Protein AF-A0A7W7KFU2-F1 (afdb_monomer)

Foldseek 3Di:
DAWFDPVLLVVLLVQLVVVVVVVVEAEDEDAADPPPPDCVVVVPPPDQWYKYWYQHQPPVPDPASKIWMDTGDDPVSSVVSSVVSVWDWDDPRDRPDIITTHTGTD

Mean predicted aligned error: 8.8 Å

Solvent-accessible surface area (backbone atoms only — not comparable to full-atom values): 6171 Å² total; per-residue (Å²): 140,87,46,68,34,58,68,61,40,50,54,25,49,52,52,19,39,55,56,42,40,75,75,62,31,49,63,48,78,38,85,44,62,72,78,70,101,54,73,64,81,59,65,78,66,85,55,74,28,34,37,39,38,36,51,48,40,69,43,92,87,47,100,65,54,50,32,48,31,53,71,46,65,63,64,66,60,51,52,49,39,30,50,75,38,67,44,49,66,48,69,91,85,51,94,86,63,58,41,39,36,50,58,41,69,106

Nearest PDB structures (foldseek):
  4uns-assembly2_B  TM=6.409E-01  e=8.704E+00  Mycobacterium tuberculosis
  1u80-assembly1_B  TM=3.310E-01  e=3.816E+00  Escherichia coli
  8ryd-assembly1_B  TM=2.970E-01  e=3.154E+00  Pseudomonas aeruginosa
  7fgq-assembly1_A-2  TM=5.093E-01  e=9.882E+00  Brugia malayi

Radius of gyration: 13.52 Å; Cα contacts (8 Å, |Δi|>4): 153; chains: 1; bounding box: 30×26×38 Å

Structure (mmCIF, N/CA/C/O backbone):
data_AF-A0A7W7KFU2-F1
#
_entry.id   AF-A0A7W7KFU2-F1
#
loop_
_atom_site.group_PDB
_atom_site.id
_atom_site.type_symbol
_atom_site.label_atom_id
_atom_site.label_alt_id
_atom_site.label_comp_id
_atom_site.label_asym_id
_atom_site.label_entity_id
_atom_site.label_seq_id
_atom_site.pdbx_PDB_ins_code
_atom_site.Cartn_x
_atom_site.Cartn_y
_atom_site.Cartn_z
_atom_site.occupancy
_atom_site.B_iso_or_equiv
_atom_site.auth_seq_id
_atom_site.auth_comp_id
_atom_site.auth_asym_id
_atom_site.auth_atom_id
_atom_site.pdbx_PDB_model_num
ATOM 1 N N . MET A 1 1 ? 17.618 -9.364 -15.192 1.00 46.28 1 MET A N 1
ATOM 2 C CA . MET A 1 1 ? 16.215 -9.011 -14.892 1.00 46.28 1 MET A CA 1
ATOM 3 C C . MET A 1 1 ? 15.880 -7.706 -15.603 1.00 46.28 1 MET A C 1
ATOM 5 O O . MET A 1 1 ? 16.131 -6.641 -15.059 1.00 46.28 1 MET A O 1
ATOM 9 N N . LYS A 1 2 ? 15.441 -7.780 -16.862 1.00 45.81 2 LYS A N 1
ATOM 10 C CA . LYS A 1 2 ? 14.896 -6.629 -17.595 1.00 45.81 2 LYS A CA 1
ATOM 11 C C . LYS A 1 2 ? 13.373 -6.735 -17.492 1.00 45.81 2 LYS A C 1
ATOM 13 O O . LYS A 1 2 ? 12.868 -7.838 -17.674 1.00 45.81 2 LYS A O 1
ATOM 18 N N . GLY A 1 3 ? 12.688 -5.643 -17.167 1.00 64.12 3 GLY A N 1
ATOM 19 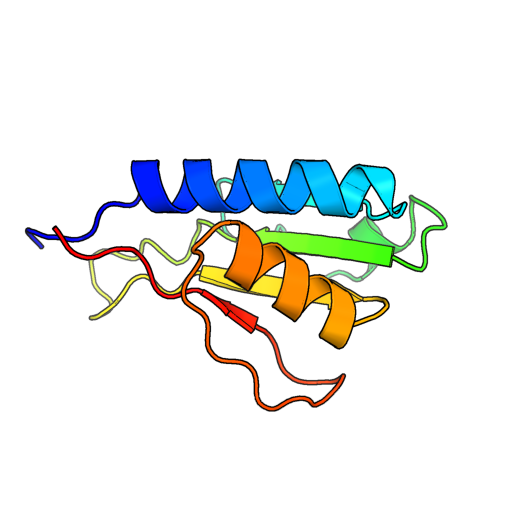C CA . GLY A 1 3 ? 11.230 -5.575 -17.265 1.00 64.12 3 GLY A CA 1
ATOM 20 C C . GLY A 1 3 ? 10.439 -5.562 -15.960 1.00 64.12 3 GLY A C 1
ATOM 21 O 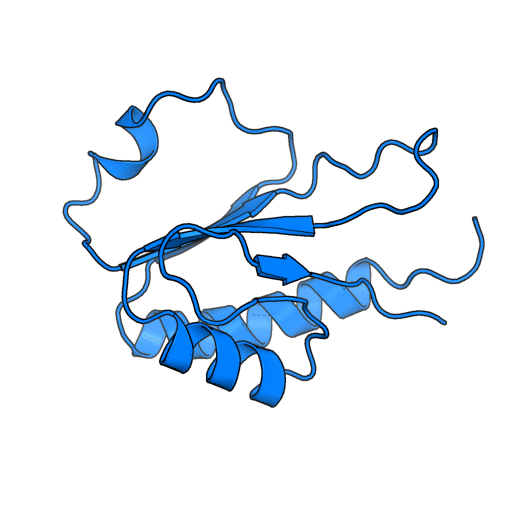O . GLY A 1 3 ? 9.292 -5.977 -15.992 1.00 64.12 3 GLY A O 1
ATOM 22 N N . LEU A 1 4 ? 11.002 -5.125 -14.825 1.00 69.19 4 LEU A N 1
ATOM 23 C CA . LEU A 1 4 ? 10.194 -4.746 -13.654 1.00 69.19 4 LEU A CA 1
ATOM 24 C C . LEU A 1 4 ? 10.397 -3.266 -13.341 1.00 69.19 4 LEU A C 1
ATOM 26 O O . LEU A 1 4 ? 11.504 -2.839 -13.003 1.00 69.19 4 LEU A O 1
ATOM 30 N N . ASN A 1 5 ? 9.310 -2.503 -13.376 1.00 79.56 5 ASN A N 1
ATOM 31 C CA . ASN A 1 5 ? 9.312 -1.070 -13.139 1.00 79.56 5 ASN A CA 1
ATOM 32 C C . ASN A 1 5 ? 9.040 -0.761 -11.662 1.00 79.56 5 ASN A C 1
ATOM 34 O O . ASN A 1 5 ? 7.944 -0.377 -11.237 1.00 79.56 5 ASN A O 1
ATOM 38 N N . ILE A 1 6 ? 10.075 -0.972 -10.850 1.00 78.19 6 ILE A N 1
ATOM 39 C CA . ILE A 1 6 ? 10.050 -0.688 -9.411 1.00 78.19 6 ILE A CA 1
ATOM 40 C C . ILE A 1 6 ? 9.744 0.794 -9.122 1.00 78.19 6 ILE A C 1
ATOM 42 O O . ILE A 1 6 ? 8.912 1.036 -8.246 1.00 78.19 6 ILE A O 1
ATOM 46 N N . PRO A 1 7 ? 10.333 1.785 -9.830 1.00 81.69 7 PRO A N 1
ATOM 47 C CA . PRO A 1 7 ? 9.994 3.194 -9.625 1.00 81.69 7 PRO A CA 1
ATOM 48 C C . PRO A 1 7 ? 8.504 3.482 -9.823 1.00 81.69 7 PRO A C 1
ATOM 50 O O . PRO A 1 7 ? 7.869 4.000 -8.907 1.00 81.69 7 PRO A O 1
ATOM 53 N N . ARG A 1 8 ? 7.916 3.030 -10.938 1.00 83.94 8 ARG A N 1
ATOM 54 C CA . ARG A 1 8 ? 6.481 3.194 -11.216 1.00 83.94 8 ARG A CA 1
ATOM 55 C C . ARG A 1 8 ? 5.602 2.516 -10.165 1.00 83.94 8 ARG A C 1
ATOM 57 O O . ARG A 1 8 ? 4.570 3.051 -9.775 1.00 83.94 8 ARG A O 1
ATOM 64 N N . THR A 1 9 ? 6.021 1.350 -9.667 1.00 83.06 9 THR A N 1
ATOM 65 C CA . THR A 1 9 ? 5.297 0.649 -8.591 1.00 83.06 9 THR A CA 1
ATOM 66 C C . THR A 1 9 ? 5.287 1.477 -7.304 1.00 83.06 9 THR A C 1
ATOM 68 O O . THR A 1 9 ? 4.263 1.582 -6.634 1.00 83.06 9 THR A O 1
ATOM 71 N N . ILE A 1 10 ? 6.418 2.101 -6.964 1.00 83.12 10 ILE A N 1
ATOM 72 C CA . ILE A 1 10 ? 6.529 2.975 -5.792 1.00 83.12 10 ILE A CA 1
ATOM 73 C C . ILE A 1 10 ? 5.677 4.235 -5.970 1.00 83.12 10 ILE A C 1
ATOM 75 O O . ILE A 1 10 ? 4.998 4.628 -5.024 1.00 83.12 10 ILE A O 1
ATOM 79 N N . GLU A 1 11 ? 5.682 4.844 -7.154 1.00 87.88 11 GLU A N 1
ATOM 80 C CA . GLU A 1 11 ? 4.844 6.009 -7.465 1.00 87.88 11 GLU A CA 1
ATOM 81 C C . GLU A 1 11 ? 3.354 5.684 -7.290 1.00 87.88 11 GLU A C 1
ATOM 83 O O . GLU A 1 11 ? 2.649 6.393 -6.571 1.00 87.88 11 GLU A O 1
ATOM 88 N N . ALA A 1 12 ? 2.885 4.560 -7.841 1.00 88.38 12 ALA A N 1
ATOM 89 C CA . ALA A 1 12 ? 1.502 4.111 -7.677 1.00 88.38 12 ALA A CA 1
ATOM 90 C C . ALA A 1 12 ? 1.144 3.845 -6.200 1.00 88.38 12 ALA A C 1
ATOM 92 O O . ALA A 1 12 ? 0.107 4.294 -5.707 1.00 88.38 12 ALA A O 1
ATOM 93 N N . LEU A 1 13 ? 2.039 3.204 -5.439 1.00 88.69 13 LEU A N 1
ATOM 94 C CA . LEU A 1 13 ? 1.855 3.015 -3.995 1.00 88.69 13 LEU A CA 1
ATOM 95 C C . LEU A 1 13 ? 1.775 4.349 -3.236 1.00 88.69 13 LEU A C 1
ATOM 97 O O . LEU A 1 13 ? 0.991 4.475 -2.298 1.00 88.69 13 LEU A O 1
ATOM 101 N N . GLN A 1 14 ? 2.557 5.358 -3.624 1.00 89.62 14 GLN A N 1
ATOM 102 C CA . GLN A 1 14 ? 2.504 6.687 -3.008 1.00 89.62 14 GLN A CA 1
ATOM 103 C C . GLN A 1 14 ? 1.177 7.406 -3.282 1.00 89.62 14 GLN A C 1
ATOM 105 O O . GLN A 1 14 ? 0.673 8.103 -2.391 1.00 89.62 14 GLN A O 1
ATOM 110 N N . VAL A 1 15 ? 0.586 7.208 -4.464 1.00 92.81 15 VAL A N 1
ATOM 111 C CA . VAL A 1 15 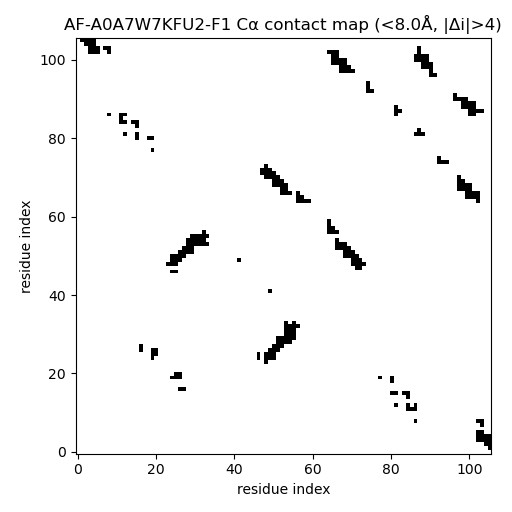? -0.762 7.700 -4.787 1.00 92.81 15 VAL A CA 1
ATOM 112 C C . VAL A 1 15 ? -1.797 7.051 -3.864 1.00 92.81 15 VAL A C 1
ATOM 114 O O . VAL A 1 15 ? -2.496 7.774 -3.150 1.00 92.81 15 VAL A O 1
ATOM 117 N N . ALA A 1 16 ? -1.818 5.717 -3.767 1.00 91.88 16 ALA A N 1
ATOM 118 C CA . ALA A 1 16 ? -2.727 4.997 -2.864 1.00 91.88 16 ALA A CA 1
ATOM 119 C C . ALA A 1 16 ? -2.545 5.427 -1.396 1.00 91.88 16 ALA A C 1
ATOM 121 O O . ALA A 1 16 ? -3.504 5.691 -0.673 1.00 91.88 16 ALA A O 1
ATOM 122 N N . PHE A 1 17 ? -1.297 5.577 -0.947 1.00 91.31 17 PHE A N 1
ATOM 123 C CA . PHE A 1 17 ? -0.985 6.001 0.420 1.00 91.31 17 PHE A CA 1
ATOM 124 C C . PHE A 1 17 ? -1.479 7.415 0.716 1.00 91.31 17 PHE A C 1
ATOM 126 O O . PHE A 1 17 ? -1.819 7.722 1.855 1.00 91.31 17 PHE A O 1
ATOM 133 N N . THR A 1 18 ? -1.517 8.291 -0.285 1.00 92.19 18 THR A N 1
ATOM 134 C CA . THR A 1 18 ? -2.048 9.645 -0.119 1.00 92.19 18 THR A CA 1
ATOM 135 C C . THR A 1 18 ? -3.550 9.615 0.150 1.00 92.19 18 THR A C 1
ATOM 137 O O . THR A 1 18 ? -4.012 10.333 1.037 1.00 92.19 18 THR A O 1
ATOM 140 N N . ALA A 1 19 ? -4.304 8.764 -0.546 1.00 92.50 19 ALA A N 1
ATOM 141 C CA . ALA A 1 19 ? -5.729 8.573 -0.288 1.00 92.50 19 ALA A CA 1
ATOM 142 C C . ALA A 1 19 ? -5.981 7.907 1.075 1.00 92.50 19 ALA A C 1
ATOM 144 O O . ALA A 1 19 ? -6.739 8.424 1.895 1.00 92.50 19 ALA A O 1
ATOM 145 N N . LEU A 1 20 ? -5.242 6.843 1.394 1.00 90.62 20 LEU A N 1
ATOM 146 C CA . LEU A 1 20 ? -5.379 6.130 2.666 1.00 90.62 20 LEU A CA 1
ATOM 147 C C . LEU A 1 20 ? -5.015 6.997 3.880 1.00 90.62 20 LEU A C 1
ATOM 149 O O . LEU A 1 20 ? -5.688 6.931 4.909 1.00 90.62 20 LEU A O 1
ATOM 153 N N . ARG A 1 21 ? -4.024 7.890 3.767 1.00 90.56 21 ARG A N 1
ATOM 154 C CA . ARG A 1 21 ? -3.735 8.878 4.822 1.00 90.56 21 ARG A CA 1
ATOM 155 C C . ARG A 1 21 ? -4.904 9.827 5.072 1.00 90.56 21 ARG A C 1
ATOM 157 O O . ARG A 1 21 ? -5.164 10.149 6.227 1.00 90.56 21 ARG A O 1
ATOM 164 N N . LYS A 1 22 ? -5.649 10.229 4.034 1.00 91.12 22 LYS A N 1
ATOM 165 C CA . LYS A 1 22 ? -6.881 11.026 4.204 1.00 91.12 22 LYS A CA 1
ATOM 166 C C . LYS A 1 22 ? -7.967 10.242 4.949 1.00 91.12 22 LYS A C 1
ATOM 168 O O . LYS A 1 22 ? -8.718 10.837 5.710 1.00 91.12 22 LYS A O 1
ATOM 173 N N . ALA A 1 23 ? -8.002 8.917 4.794 1.00 88.38 23 ALA A N 1
ATOM 174 C CA . ALA A 1 23 ? -8.880 8.013 5.544 1.00 88.38 23 ALA A CA 1
ATOM 175 C C . ALA A 1 23 ? -8.370 7.663 6.965 1.00 88.38 23 ALA A C 1
ATOM 177 O O . ALA A 1 23 ? -8.963 6.826 7.661 1.00 88.38 23 ALA A O 1
ATOM 178 N N . GLY A 1 24 ? -7.274 8.295 7.405 1.00 87.31 24 GLY A N 1
ATOM 179 C CA . GLY A 1 24 ? -6.697 8.145 8.740 1.00 87.31 24 GLY A CA 1
ATOM 180 C C . GLY A 1 24 ? -5.686 7.005 8.883 1.00 87.31 24 GLY A C 1
ATOM 181 O O . GLY A 1 24 ? -5.340 6.653 10.008 1.00 87.31 24 GLY A O 1
ATOM 182 N N . TYR A 1 25 ? -5.209 6.411 7.785 1.00 87.88 25 TYR A N 1
ATOM 183 C CA . TYR A 1 25 ? -4.150 5.404 7.856 1.00 87.88 25 TYR A CA 1
ATOM 184 C C . TYR A 1 25 ? -2.779 6.037 8.029 1.00 87.88 25 TYR A C 1
ATOM 186 O O . TYR A 1 25 ? -2.407 6.992 7.344 1.00 87.88 25 TYR A O 1
ATOM 194 N N . PHE A 1 26 ? -1.959 5.406 8.859 1.00 86.31 26 PHE A N 1
ATOM 195 C CA . PHE A 1 26 ? -0.527 5.622 8.793 1.00 86.31 26 PHE A CA 1
ATOM 196 C C . PHE A 1 26 ? 0.086 4.747 7.695 1.00 86.31 26 PHE A C 1
ATOM 198 O O . PHE A 1 26 ? 0.094 3.527 7.825 1.00 86.31 26 PHE A O 1
ATOM 205 N N . CYS A 1 27 ? 0.636 5.345 6.634 1.00 86.69 27 CYS A N 1
ATOM 206 C CA . CYS A 1 27 ? 1.225 4.595 5.518 1.00 86.69 27 CYS A CA 1
ATOM 207 C C . CYS A 1 27 ? 2.721 4.893 5.337 1.00 86.69 27 CYS A C 1
ATOM 209 O O . CYS A 1 27 ? 3.097 6.058 5.144 1.00 86.69 27 CYS A O 1
ATOM 211 N N . LYS A 1 28 ? 3.576 3.858 5.323 1.00 83.31 28 LYS A N 1
ATOM 212 C CA . LYS A 1 28 ? 5.036 4.005 5.167 1.00 83.31 28 LYS A CA 1
ATOM 213 C C . LYS A 1 28 ? 5.666 2.906 4.308 1.00 83.31 28 LYS A C 1
ATOM 215 O O . LYS A 1 28 ? 5.347 1.728 4.436 1.00 83.31 28 LYS A O 1
ATOM 220 N N . ILE A 1 29 ? 6.592 3.308 3.437 1.00 79.25 29 ILE A N 1
ATOM 221 C CA . ILE A 1 29 ? 7.438 2.397 2.658 1.00 79.25 29 ILE A CA 1
ATOM 222 C C . ILE A 1 29 ? 8.793 2.331 3.357 1.00 79.25 29 ILE A C 1
ATOM 224 O O . ILE A 1 29 ? 9.436 3.363 3.558 1.00 79.25 29 ILE A O 1
ATOM 228 N N . PHE A 1 30 ? 9.229 1.134 3.739 1.00 72.44 30 PHE A N 1
ATOM 229 C CA . PHE A 1 30 ? 10.545 0.937 4.337 1.00 72.44 30 PHE A CA 1
ATOM 230 C C . PHE A 1 30 ? 11.565 0.522 3.272 1.00 72.44 30 PHE A C 1
ATOM 232 O O . PHE A 1 30 ? 11.292 -0.401 2.500 1.00 72.44 30 PHE A O 1
ATOM 239 N N . PRO A 1 31 ? 12.749 1.161 3.229 1.00 57.50 31 PRO A N 1
ATOM 240 C CA . PRO A 1 31 ? 13.775 0.859 2.236 1.00 57.50 31 PRO A CA 1
ATOM 241 C C . PRO A 1 31 ? 14.478 -0.490 2.461 1.00 57.50 31 PRO A C 1
ATOM 243 O O . PRO A 1 31 ? 15.145 -0.965 1.549 1.00 57.50 31 PRO A O 1
ATOM 246 N N . GLN A 1 32 ? 14.340 -1.111 3.637 1.00 53.81 32 GLN A N 1
ATOM 247 C CA . GLN A 1 32 ? 15.023 -2.355 4.010 1.00 53.81 32 GLN A CA 1
ATOM 248 C C . GLN A 1 32 ? 14.071 -3.339 4.710 1.00 53.81 32 GLN A C 1
ATOM 250 O O . GLN A 1 32 ? 12.963 -2.964 5.117 1.00 53.81 32 GLN A O 1
ATOM 255 N N . LYS A 1 33 ? 14.519 -4.602 4.857 1.00 51.00 33 LYS A N 1
ATOM 256 C CA . LYS A 1 33 ? 13.856 -5.635 5.673 1.00 51.00 33 LYS A CA 1
ATOM 257 C C . LYS A 1 33 ? 13.516 -5.020 7.033 1.00 51.00 33 LYS A C 1
ATOM 259 O O . LYS A 1 33 ? 14.307 -4.234 7.548 1.00 51.00 33 LYS A O 1
ATOM 264 N N . TYR A 1 34 ? 12.324 -5.318 7.557 1.00 52.59 34 TYR A N 1
ATOM 265 C CA . TYR A 1 34 ? 11.880 -4.780 8.842 1.00 52.59 34 TYR A CA 1
ATOM 266 C C . TYR A 1 34 ? 13.038 -4.926 9.844 1.00 52.59 34 TYR A C 1
ATOM 268 O O . TYR A 1 34 ? 13.608 -6.024 9.893 1.00 52.59 34 TYR A O 1
ATOM 276 N N . PRO A 1 35 ? 13.411 -3.888 10.622 1.00 42.84 35 PRO A N 1
ATOM 277 C CA . PRO A 1 35 ? 14.092 -4.179 11.879 1.00 42.84 35 PRO A CA 1
ATOM 278 C C . PRO A 1 35 ? 13.203 -5.211 12.583 1.00 42.84 35 PRO A C 1
ATOM 280 O O . PRO A 1 35 ? 11.986 -5.055 12.520 1.00 42.84 35 PRO A O 1
ATOM 283 N N . GLU A 1 36 ? 13.803 -6.311 13.049 1.00 46.44 36 GLU A N 1
ATOM 284 C CA . GLU A 1 36 ? 13.179 -7.569 13.501 1.00 46.44 36 GLU A CA 1
ATOM 285 C C . GLU A 1 36 ? 11.709 -7.497 13.946 1.00 46.44 36 GLU A C 1
ATOM 287 O O . GLU A 1 36 ? 11.315 -6.501 14.544 1.00 46.44 36 GLU A O 1
ATOM 292 N N . PRO A 1 37 ? 10.897 -8.558 13.728 1.00 44.50 37 PRO A N 1
ATOM 293 C CA . PRO A 1 37 ? 9.449 -8.552 13.939 1.00 44.50 37 PRO A CA 1
ATOM 294 C C . PRO A 1 37 ? 9.081 -8.380 15.421 1.00 44.50 37 PRO A C 1
ATOM 296 O O . PRO A 1 37 ? 8.662 -9.305 16.107 1.00 44.50 37 PRO A O 1
ATOM 299 N N . GLY A 1 38 ? 9.208 -7.159 15.912 1.00 39.03 38 GLY A N 1
ATOM 300 C CA . GLY A 1 38 ? 8.689 -6.677 17.162 1.00 39.03 38 GLY A CA 1
ATOM 301 C C . GLY A 1 38 ? 7.489 -5.817 16.829 1.00 39.03 38 GLY A C 1
ATOM 302 O O . GLY A 1 38 ? 7.622 -4.748 16.237 1.00 39.03 38 GLY A O 1
ATOM 303 N N . ARG A 1 39 ? 6.316 -6.267 17.276 1.00 44.88 39 ARG A N 1
ATOM 304 C CA . ARG A 1 39 ? 5.065 -5.495 17.378 1.00 44.88 39 ARG A CA 1
ATOM 305 C C . ARG A 1 39 ? 5.249 -4.052 17.896 1.00 44.88 39 ARG A C 1
ATOM 307 O O . ARG A 1 39 ? 4.405 -3.205 17.640 1.00 44.88 39 ARG A O 1
ATOM 314 N N . LYS A 1 40 ? 6.385 -3.747 18.530 1.00 40.22 40 LYS A N 1
ATOM 315 C CA . LYS A 1 40 ? 6.752 -2.454 19.112 1.00 40.22 40 LYS A CA 1
ATOM 316 C C . LYS A 1 40 ? 6.781 -1.247 18.167 1.00 40.22 40 LYS A C 1
ATOM 318 O O . LYS A 1 40 ? 6.541 -0.152 18.648 1.00 40.22 40 LYS A O 1
ATOM 323 N N . GLN A 1 41 ? 7.021 -1.382 16.854 1.00 47.22 41 GLN A N 1
ATOM 324 C CA . GLN A 1 41 ? 6.901 -0.203 15.961 1.00 47.22 41 GLN A CA 1
ATOM 325 C C . GLN A 1 41 ? 5.445 0.192 15.665 1.00 47.22 41 GLN A C 1
ATOM 327 O O . GLN A 1 41 ? 5.197 1.308 15.215 1.00 47.22 41 GLN A O 1
ATOM 332 N N . VAL A 1 42 ? 4.496 -0.718 15.903 1.00 45.38 42 VAL A N 1
ATOM 333 C CA . VAL A 1 42 ? 3.056 -0.489 15.713 1.00 45.38 42 VAL A CA 1
ATOM 334 C C . VAL A 1 42 ? 2.414 0.051 16.996 1.00 45.38 42 VAL A C 1
ATOM 336 O O . VAL A 1 42 ? 1.471 0.836 16.931 1.00 45.38 42 VAL A O 1
ATOM 339 N N . GLU A 1 43 ? 2.953 -0.328 18.158 1.00 43.28 43 GLU A N 1
ATOM 340 C CA . GLU A 1 43 ? 2.434 0.057 19.478 1.00 43.28 43 GLU A CA 1
ATOM 341 C C . GLU A 1 43 ? 2.591 1.557 19.787 1.00 43.28 43 GLU A C 1
ATOM 343 O O . GLU A 1 43 ? 1.780 2.106 20.527 1.00 43.28 43 GLU A O 1
ATOM 348 N N . ASP A 1 44 ? 3.549 2.252 19.167 1.00 42.00 44 ASP A N 1
ATOM 349 C CA . ASP A 1 44 ? 3.917 3.624 19.557 1.00 42.00 44 ASP A CA 1
ATOM 350 C C . ASP A 1 44 ? 3.100 4.742 18.873 1.00 42.00 44 ASP A C 1
ATOM 352 O O . ASP A 1 44 ? 3.401 5.923 19.028 1.00 42.00 44 ASP A O 1
ATOM 356 N N . MET A 1 45 ? 2.065 4.405 18.090 1.00 49.03 45 MET A N 1
ATOM 357 C CA . MET A 1 45 ? 1.256 5.417 17.380 1.00 49.03 45 MET A CA 1
ATOM 358 C C . MET A 1 45 ? -0.242 5.402 17.675 1.00 49.03 45 MET A C 1
ATOM 360 O O . MET A 1 45 ? -0.969 6.188 17.072 1.00 49.03 45 MET A O 1
ATOM 364 N N . GLY A 1 46 ? -0.730 4.531 18.566 1.00 48.03 46 GLY A N 1
ATOM 365 C CA . GLY A 1 46 ? -2.142 4.524 18.987 1.00 48.03 46 GLY A CA 1
ATOM 366 C C . GLY A 1 46 ? -3.175 4.349 17.856 1.00 48.03 46 GLY A C 1
ATOM 367 O O . GLY A 1 46 ? -4.373 4.472 18.094 1.00 48.03 46 GLY A O 1
ATOM 368 N N . SER A 1 47 ? -2.732 4.069 16.626 1.00 54.56 47 SER A N 1
ATOM 369 C CA . SER A 1 47 ? -3.571 3.994 15.435 1.00 54.56 47 SER A CA 1
ATOM 370 C C . SER A 1 47 ? -3.908 2.543 15.113 1.00 54.56 47 SER A C 1
ATOM 372 O O . SER A 1 47 ? -3.038 1.735 14.778 1.00 54.56 47 SER A O 1
ATOM 374 N N . THR A 1 48 ? -5.201 2.225 15.132 1.00 67.06 48 THR A N 1
ATOM 375 C CA . THR A 1 48 ? -5.750 0.943 14.662 1.00 67.06 48 THR A CA 1
ATOM 376 C C . THR A 1 48 ? -5.649 0.771 13.140 1.00 67.06 48 THR A C 1
ATOM 378 O O . THR A 1 48 ? -5.929 -0.313 12.632 1.00 67.06 48 THR A O 1
ATOM 381 N N . LYS A 1 49 ? -5.233 1.820 12.411 1.00 81.19 49 LYS A N 1
ATOM 382 C CA . LYS A 1 49 ? -5.137 1.876 10.948 1.00 81.19 49 LYS A CA 1
ATOM 383 C C . LYS A 1 49 ? -3.704 2.150 10.502 1.00 81.19 49 LYS A C 1
ATOM 385 O O . LYS A 1 49 ? -3.217 3.284 10.557 1.00 81.19 49 LYS A O 1
ATOM 390 N N . HIS A 1 50 ? -3.019 1.122 10.020 1.00 79.75 50 HIS A N 1
ATOM 391 C CA . HIS A 1 50 ? -1.640 1.255 9.557 1.00 79.75 50 HIS A CA 1
ATOM 392 C C . HIS A 1 50 ? -1.348 0.378 8.346 1.00 79.75 50 HIS A C 1
ATOM 394 O O . HIS A 1 50 ? -1.969 -0.662 8.142 1.00 79.75 50 HIS A O 1
ATOM 400 N N . LEU A 1 51 ? -0.388 0.821 7.539 1.00 81.00 51 LEU A N 1
ATOM 401 C CA . LEU A 1 51 ? -0.004 0.204 6.284 1.00 81.00 51 LEU A CA 1
ATOM 402 C C . LEU A 1 51 ? 1.501 0.346 6.051 1.00 81.00 51 LEU A C 1
ATOM 404 O O . LEU A 1 51 ? 2.043 1.453 6.001 1.00 81.00 5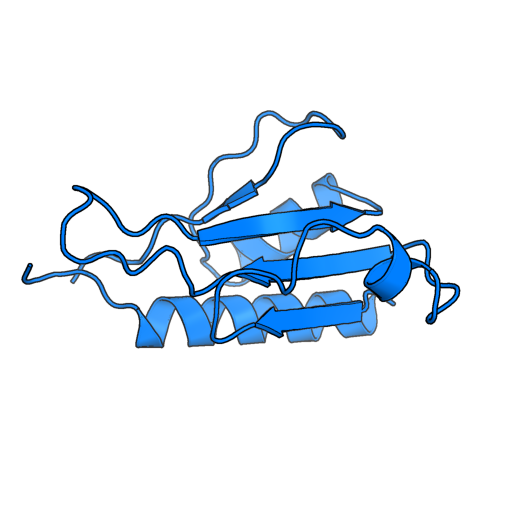1 LEU A O 1
ATOM 408 N N . TYR A 1 52 ? 2.184 -0.778 5.872 1.00 80.31 52 TYR A N 1
ATOM 409 C CA . TYR A 1 52 ? 3.632 -0.826 5.735 1.00 80.31 52 TYR A CA 1
ATOM 410 C C . TYR A 1 52 ? 4.044 -1.712 4.577 1.00 80.31 52 TYR A C 1
ATOM 412 O O . TYR A 1 52 ? 3.809 -2.918 4.605 1.00 80.31 52 TYR A O 1
ATOM 420 N N . VAL A 1 53 ? 4.740 -1.134 3.603 1.00 76.88 53 VAL A N 1
ATOM 421 C CA . VAL A 1 53 ? 5.311 -1.883 2.478 1.00 76.88 53 VAL A CA 1
ATOM 422 C C . VAL A 1 53 ? 6.807 -2.048 2.694 1.00 76.88 53 VAL A C 1
ATOM 424 O O . VAL A 1 53 ? 7.518 -1.076 2.965 1.00 76.88 53 VAL A O 1
ATOM 427 N N . ASN A 1 54 ? 7.295 -3.280 2.563 1.00 72.44 54 ASN A N 1
ATOM 428 C CA . ASN A 1 54 ? 8.719 -3.574 2.640 1.00 72.44 54 ASN A CA 1
ATOM 429 C C . ASN A 1 54 ? 9.352 -3.649 1.242 1.00 72.44 54 ASN A C 1
ATOM 431 O O . ASN A 1 54 ? 8.914 -4.436 0.406 1.00 72.44 54 ASN A O 1
ATOM 435 N N . ARG A 1 55 ? 10.413 -2.864 1.007 1.00 62.19 55 ARG A N 1
ATOM 436 C CA . ARG A 1 55 ? 11.208 -2.885 -0.236 1.00 62.19 55 ARG A CA 1
ATOM 437 C C . ARG A 1 55 ? 12.296 -3.978 -0.250 1.00 62.19 55 ARG A C 1
ATOM 439 O O . ARG A 1 55 ? 12.809 -4.334 -1.304 1.00 62.19 55 ARG A O 1
ATOM 446 N N . GLY A 1 56 ? 12.640 -4.527 0.912 1.00 50.78 56 GLY A N 1
ATOM 447 C CA . GLY A 1 56 ? 13.756 -5.441 1.181 1.00 50.78 56 GLY A CA 1
ATOM 448 C C . GLY A 1 56 ? 13.610 -6.885 0.689 1.00 50.78 56 GLY A C 1
ATOM 449 O O . GLY A 1 56 ? 14.412 -7.723 1.085 1.00 50.78 56 GLY A O 1
ATOM 450 N N . GLN A 1 57 ? 12.627 -7.191 -0.159 1.00 48.22 57 GLN A N 1
ATOM 451 C CA . GLN A 1 57 ? 12.632 -8.411 -0.979 1.00 48.22 57 GLN A CA 1
ATOM 452 C C . GLN A 1 57 ? 13.035 -8.151 -2.436 1.00 48.22 57 GLN A C 1
ATOM 454 O O . GLN A 1 57 ? 12.818 -8.986 -3.307 1.00 48.22 57 GLN A O 1
ATOM 459 N N . LEU A 1 58 ? 13.718 -7.036 -2.702 1.00 45.72 58 LEU A N 1
ATOM 460 C CA . LEU A 1 58 ? 14.643 -6.933 -3.831 1.00 45.72 58 LEU A CA 1
ATOM 461 C C . LEU A 1 58 ? 15.880 -7.808 -3.558 1.00 45.72 58 LEU A C 1
ATOM 463 O O . LEU A 1 58 ? 16.994 -7.305 -3.462 1.00 45.72 58 LEU A O 1
ATOM 467 N N . ASP A 1 59 ? 15.676 -9.108 -3.358 1.00 46.09 59 ASP A N 1
ATOM 468 C CA . ASP A 1 59 ? 16.750 -10.083 -3.450 1.00 46.09 59 ASP A CA 1
ATOM 469 C C . ASP A 1 59 ? 16.908 -10.403 -4.941 1.00 46.09 59 ASP A C 1
ATOM 471 O O . ASP A 1 59 ? 16.031 -11.057 -5.509 1.00 46.09 59 ASP A O 1
ATOM 475 N N . PRO A 1 60 ? 17.976 -9.932 -5.607 1.00 46.66 60 PRO A N 1
ATOM 476 C CA . PRO A 1 60 ? 18.192 -10.215 -7.020 1.00 46.66 60 PRO A CA 1
ATOM 477 C C . PRO A 1 60 ? 18.366 -11.715 -7.318 1.00 46.66 60 PRO A C 1
ATOM 479 O O . PRO A 1 60 ? 18.374 -12.086 -8.490 1.00 46.66 60 PRO A O 1
ATOM 482 N N . SER A 1 61 ? 18.507 -12.565 -6.289 1.00 47.06 61 SER A N 1
ATOM 483 C CA . SER A 1 61 ? 18.575 -14.025 -6.405 1.00 47.06 61 SER A CA 1
ATOM 484 C C . SER A 1 61 ? 17.219 -14.740 -6.302 1.00 47.06 61 SER A C 1
ATOM 486 O O . SER A 1 61 ? 17.153 -15.940 -6.565 1.00 47.06 61 SER A O 1
ATOM 488 N N . ARG A 1 62 ? 16.127 -14.040 -5.955 1.00 50.34 62 ARG A N 1
ATOM 489 C CA . ARG A 1 62 ? 14.770 -14.612 -5.917 1.00 50.34 62 ARG A CA 1
ATOM 490 C C . ARG A 1 62 ? 13.996 -14.225 -7.175 1.00 50.34 62 ARG A C 1
ATOM 492 O O . ARG A 1 62 ? 13.956 -13.059 -7.548 1.00 50.34 62 ARG A O 1
ATOM 499 N N . GLU A 1 63 ? 13.355 -15.212 -7.802 1.00 47.22 63 GLU A N 1
ATOM 500 C CA . GLU A 1 63 ? 12.737 -15.130 -9.140 1.00 47.22 63 GLU A CA 1
ATOM 501 C C . GLU A 1 63 ? 11.666 -14.038 -9.326 1.00 47.22 63 GLU A C 1
ATOM 503 O O . GLU A 1 63 ? 11.313 -13.719 -10.461 1.00 47.22 63 GLU A O 1
ATOM 508 N N . ALA A 1 64 ? 11.183 -13.404 -8.255 1.00 54.59 64 ALA A N 1
ATOM 509 C CA . ALA A 1 64 ? 10.395 -12.183 -8.349 1.00 54.59 64 ALA A CA 1
ATOM 510 C C . ALA A 1 64 ? 10.507 -11.350 -7.056 1.00 54.59 64 ALA A C 1
ATOM 512 O O . ALA A 1 64 ? 10.241 -11.867 -5.965 1.00 54.59 64 ALA A O 1
ATOM 513 N N . PRO A 1 65 ? 10.860 -10.053 -7.138 1.00 57.69 65 PRO A N 1
ATOM 514 C CA . PRO A 1 65 ? 10.797 -9.163 -5.993 1.00 57.69 65 PRO A CA 1
ATOM 515 C C . PRO A 1 65 ? 9.328 -8.883 -5.669 1.00 57.69 65 PRO A C 1
ATOM 517 O O . PRO A 1 65 ? 8.683 -8.041 -6.288 1.00 57.69 65 PRO A O 1
ATOM 520 N N . HIS A 1 66 ? 8.770 -9.623 -4.718 1.00 60.00 66 HIS A N 1
ATOM 521 C CA . HIS A 1 66 ? 7.429 -9.359 -4.210 1.00 60.00 66 HIS A CA 1
ATOM 522 C C . HIS A 1 66 ? 7.497 -8.285 -3.132 1.00 60.00 66 HIS A C 1
ATOM 524 O O . HIS A 1 66 ? 8.295 -8.396 -2.198 1.00 60.00 66 HIS A O 1
ATOM 530 N N . PHE A 1 67 ? 6.635 -7.269 -3.212 1.00 71.44 67 PHE A N 1
ATOM 531 C CA . PHE A 1 67 ? 6.449 -6.388 -2.064 1.00 71.44 67 PHE A CA 1
ATOM 532 C C . PHE A 1 67 ? 5.358 -6.976 -1.186 1.00 71.44 67 PHE A C 1
ATOM 534 O O . PHE A 1 67 ? 4.209 -7.115 -1.599 1.00 71.44 67 PHE A O 1
ATOM 541 N N . PHE A 1 68 ? 5.717 -7.324 0.042 1.00 74.50 68 PHE A N 1
ATOM 542 C CA . PHE A 1 68 ? 4.733 -7.694 1.044 1.00 74.50 68 PHE A CA 1
ATOM 543 C C . PHE A 1 68 ? 4.317 -6.458 1.820 1.00 74.50 68 PHE A C 1
ATOM 545 O O . PHE A 1 68 ? 5.161 -5.663 2.253 1.00 74.50 68 PHE A O 1
ATOM 552 N N . MET A 1 69 ? 3.011 -6.326 2.007 1.00 77.56 69 MET A N 1
ATOM 553 C CA . MET A 1 69 ? 2.428 -5.241 2.766 1.00 77.56 69 MET A CA 1
ATOM 554 C C . MET A 1 69 ? 1.803 -5.781 4.053 1.00 77.56 69 MET A C 1
ATOM 556 O O . MET A 1 69 ? 0.926 -6.646 4.030 1.00 77.56 69 MET A O 1
ATOM 560 N N . ALA A 1 70 ? 2.292 -5.276 5.183 1.00 78.19 70 ALA A N 1
ATOM 561 C CA . ALA A 1 70 ? 1.688 -5.481 6.492 1.00 78.19 70 ALA A CA 1
ATOM 562 C C . ALA A 1 70 ? 0.665 -4.373 6.741 1.00 78.19 70 ALA A C 1
ATOM 564 O O . ALA A 1 70 ? 0.929 -3.212 6.421 1.00 78.19 70 ALA A O 1
ATOM 565 N N . TRP A 1 71 ? -0.491 -4.723 7.291 1.00 83.06 71 TRP A N 1
ATOM 566 C CA . TRP A 1 71 ? -1.609 -3.800 7.399 1.00 83.06 71 TRP A CA 1
ATOM 567 C C . TRP A 1 71 ? -2.498 -4.119 8.601 1.00 83.06 71 TRP A C 1
ATOM 569 O O . TRP A 1 71 ? -2.532 -5.259 9.062 1.00 83.06 71 TRP A O 1
ATOM 579 N N . ALA A 1 72 ? -3.217 -3.110 9.084 1.00 80.00 72 ALA A N 1
ATOM 580 C CA . ALA A 1 72 ? -4.359 -3.254 9.978 1.00 80.00 72 ALA A CA 1
ATOM 581 C C . ALA A 1 72 ? -5.391 -2.170 9.667 1.00 80.00 72 ALA A C 1
ATOM 583 O O . ALA A 1 72 ? -5.030 -1.065 9.250 1.00 80.00 72 ALA A O 1
ATOM 584 N N . GLY A 1 73 ? -6.663 -2.494 9.884 1.00 81.44 73 GLY A N 1
ATOM 585 C CA . GLY A 1 73 ? -7.797 -1.635 9.570 1.00 81.44 73 GLY A CA 1
ATOM 586 C C . GLY A 1 73 ? -8.775 -2.337 8.633 1.00 81.44 73 GLY A C 1
ATOM 587 O O . GLY A 1 73 ? -9.030 -3.530 8.767 1.00 81.44 73 GLY A O 1
ATOM 588 N N . ASP A 1 74 ? -9.320 -1.582 7.691 1.00 88.56 74 ASP A N 1
ATOM 589 C CA . ASP A 1 74 ? -10.255 -2.041 6.669 1.00 88.56 74 ASP A CA 1
ATOM 590 C C . ASP A 1 74 ? -9.496 -2.485 5.409 1.00 88.56 74 ASP A C 1
ATOM 592 O O . ASP A 1 74 ? -9.017 -1.663 4.621 1.00 88.56 74 ASP A O 1
ATOM 596 N N . GLY A 1 75 ? -9.375 -3.802 5.235 1.00 87.38 75 GLY A N 1
ATOM 597 C CA . GLY A 1 75 ? -8.686 -4.401 4.092 1.00 87.38 75 GLY A CA 1
ATOM 598 C C . GLY A 1 75 ? -9.387 -4.135 2.765 1.00 87.38 75 GLY A C 1
ATOM 599 O O . GLY A 1 75 ? -8.719 -3.993 1.745 1.00 87.38 75 GLY A O 1
ATOM 600 N N . GLN A 1 76 ? -10.715 -4.003 2.771 1.00 90.31 76 GLN A N 1
ATOM 601 C CA . GLN A 1 76 ? -11.484 -3.734 1.562 1.00 90.31 76 GLN A CA 1
ATOM 602 C C . GLN A 1 76 ? -11.199 -2.318 1.054 1.00 90.31 76 GLN A C 1
ATOM 604 O O . GLN A 1 76 ? -10.870 -2.149 -0.119 1.00 90.31 76 GLN A O 1
ATOM 609 N N . LEU A 1 77 ? -11.205 -1.328 1.950 1.00 91.69 77 LEU A N 1
ATOM 610 C CA . LEU A 1 77 ? -10.823 0.045 1.613 1.00 91.69 77 LEU A CA 1
ATOM 611 C C . LEU A 1 77 ? -9.375 0.121 1.106 1.00 91.69 77 LEU A C 1
ATOM 613 O O . LEU A 1 77 ? -9.095 0.779 0.109 1.00 91.69 77 LEU A O 1
ATOM 617 N N . ILE A 1 78 ? -8.442 -0.581 1.761 1.00 91.31 78 ILE A N 1
ATOM 618 C CA . ILE A 1 78 ? -7.048 -0.660 1.298 1.00 91.31 78 ILE A CA 1
ATOM 619 C C . ILE A 1 78 ? -6.980 -1.224 -0.128 1.00 91.31 78 ILE A C 1
ATOM 621 O O . ILE A 1 78 ? -6.293 -0.661 -0.980 1.00 91.31 78 ILE A O 1
ATOM 625 N N . ALA A 1 79 ? -7.697 -2.316 -0.395 1.00 91.25 79 ALA A N 1
ATOM 626 C CA . ALA A 1 79 ? -7.748 -2.946 -1.708 1.00 91.25 79 ALA A CA 1
ATOM 627 C C . ALA A 1 79 ? -8.320 -2.002 -2.779 1.00 91.25 79 ALA A C 1
ATOM 629 O O . ALA A 1 79 ? -7.810 -1.956 -3.896 1.00 91.25 79 ALA A O 1
ATOM 630 N N . GLU A 1 80 ? -9.364 -1.243 -2.452 1.00 93.75 80 GLU A N 1
ATOM 631 C CA . GLU A 1 80 ? -9.986 -0.270 -3.354 1.00 93.75 80 GLU A CA 1
ATOM 6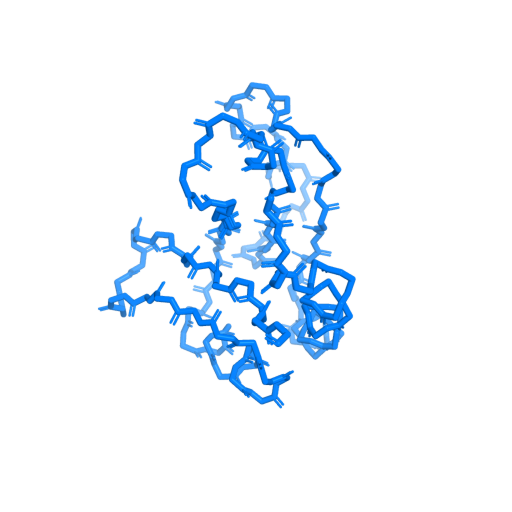32 C C . GLU A 1 80 ? -9.033 0.868 -3.720 1.00 93.75 80 GLU A C 1
ATOM 634 O O . GLU A 1 80 ? -8.847 1.139 -4.906 1.00 93.75 80 GLU A O 1
ATOM 639 N N . GLU A 1 81 ? -8.354 1.460 -2.737 1.00 94.62 81 GLU A N 1
ATOM 640 C CA . GLU A 1 81 ? -7.397 2.547 -2.974 1.00 94.62 81 GLU A CA 1
ATOM 641 C C . GLU A 1 81 ? -6.161 2.080 -3.759 1.00 94.62 81 GLU A C 1
ATOM 643 O O . GLU A 1 81 ? -5.634 2.810 -4.602 1.00 94.62 81 GLU A O 1
ATOM 648 N N . LEU A 1 82 ? -5.714 0.838 -3.542 1.00 91.69 82 LEU A N 1
ATOM 649 C CA . LEU A 1 82 ? -4.652 0.232 -4.348 1.00 91.69 82 LEU A CA 1
ATOM 650 C C . LEU A 1 82 ? -5.084 0.049 -5.808 1.00 91.69 82 LEU A C 1
ATOM 652 O O . LEU A 1 82 ? -4.346 0.453 -6.708 1.00 91.69 82 LEU A O 1
ATOM 656 N N . ARG A 1 83 ? -6.284 -0.499 -6.057 1.00 93.19 83 ARG A N 1
ATOM 657 C CA . ARG A 1 83 ? -6.817 -0.651 -7.424 1.00 93.19 83 ARG A CA 1
ATOM 658 C C . ARG A 1 83 ? -7.008 0.703 -8.102 1.00 93.19 83 ARG A C 1
ATOM 660 O O . ARG A 1 83 ? -6.656 0.844 -9.269 1.00 93.19 83 ARG A O 1
ATOM 667 N N . ALA A 1 84 ? -7.520 1.701 -7.380 1.00 92.94 84 ALA A N 1
ATOM 668 C CA . ALA A 1 84 ? -7.722 3.053 -7.899 1.00 92.94 84 ALA A CA 1
ATOM 669 C C . ALA A 1 84 ? -6.402 3.723 -8.317 1.00 92.94 84 ALA A C 1
ATOM 671 O O . ALA A 1 84 ? -6.364 4.457 -9.303 1.00 92.94 84 ALA A O 1
ATOM 672 N N . ALA A 1 85 ? -5.306 3.428 -7.613 1.00 91.81 85 ALA A N 1
ATOM 673 C CA . ALA A 1 85 ? -3.963 3.879 -7.971 1.00 91.81 85 ALA A CA 1
ATOM 674 C C . ALA A 1 85 ? -3.284 3.023 -9.062 1.00 91.81 85 ALA A C 1
ATOM 676 O O . ALA A 1 85 ? -2.137 3.292 -9.425 1.00 91.81 85 ALA A O 1
ATOM 677 N N . GLY A 1 86 ? -3.962 1.992 -9.576 1.00 88.94 86 GLY A N 1
ATOM 678 C CA . GLY A 1 86 ? -3.430 1.073 -10.581 1.00 88.94 86 GLY A CA 1
ATOM 679 C C . GLY A 1 86 ? -2.385 0.096 -10.042 1.00 88.94 86 GLY A C 1
ATOM 680 O O . GLY A 1 86 ? -1.587 -0.418 -10.819 1.00 88.94 86 GLY A O 1
ATOM 681 N N . VAL A 1 87 ? -2.340 -0.135 -8.728 1.00 88.00 87 VAL A N 1
ATOM 682 C CA . VAL A 1 87 ? -1.422 -1.101 -8.119 1.00 88.00 87 VAL A CA 1
ATOM 683 C C . VAL A 1 87 ? -1.987 -2.507 -8.280 1.00 88.00 87 VAL A C 1
ATOM 685 O O . VAL A 1 87 ? -3.060 -2.809 -7.758 1.00 88.00 87 VAL A O 1
ATOM 688 N N . ASP A 1 88 ? -1.227 -3.386 -8.927 1.00 86.81 88 ASP A N 1
ATOM 689 C CA . ASP A 1 88 ? -1.544 -4.810 -8.972 1.00 86.81 88 ASP A CA 1
ATOM 690 C C . ASP A 1 88 ? -1.170 -5.487 -7.648 1.00 86.81 88 ASP A C 1
ATOM 692 O O . ASP A 1 88 ? -0.071 -5.308 -7.110 1.00 86.81 88 ASP A O 1
ATOM 696 N N . PHE A 1 89 ? -2.082 -6.293 -7.107 1.00 86.31 89 PHE A N 1
ATOM 697 C CA . PHE A 1 89 ? -1.845 -7.052 -5.884 1.00 86.31 89 PHE A CA 1
ATOM 698 C C . PHE A 1 89 ? -2.649 -8.350 -5.834 1.00 86.31 89 PHE A C 1
ATOM 700 O O . PHE A 1 89 ? -3.701 -8.485 -6.455 1.00 86.31 89 PHE A O 1
ATOM 707 N N . GLU A 1 90 ? -2.177 -9.282 -5.013 1.00 86.31 90 GLU A N 1
ATOM 708 C CA . GLU A 1 90 ? -2.9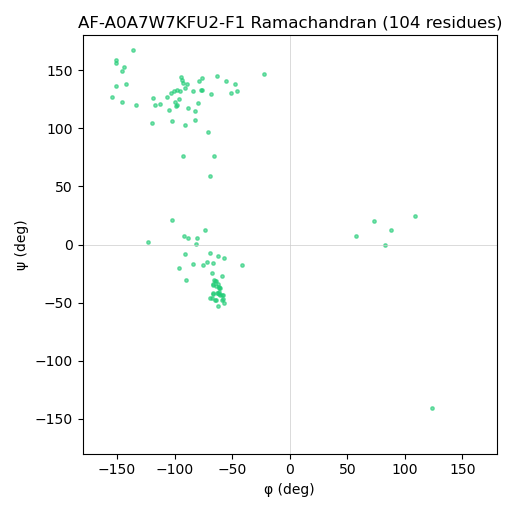13 -10.469 -4.588 1.00 86.31 90 GLU A CA 1
ATOM 709 C C . GLU A 1 90 ? -3.336 -10.296 -3.122 1.00 86.31 90 GLU A C 1
ATOM 711 O O . GLU A 1 90 ? -2.508 -1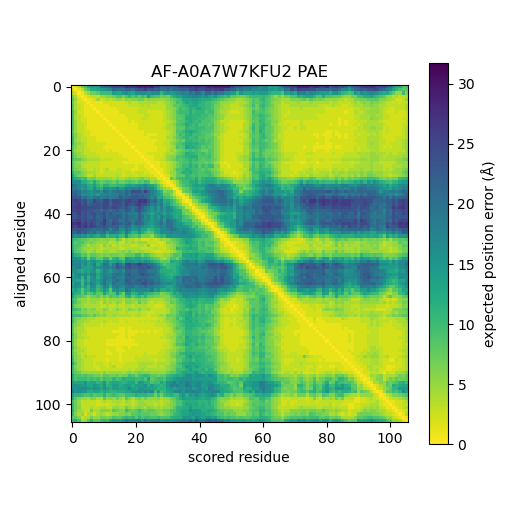0.006 -2.251 1.00 86.31 90 GLU A O 1
ATOM 716 N N . TRP A 1 91 ? -4.631 -10.466 -2.855 1.00 84.62 91 TRP A N 1
ATOM 717 C CA . TRP A 1 91 ? -5.222 -10.548 -1.518 1.00 84.62 91 TRP A CA 1
ATOM 718 C C . 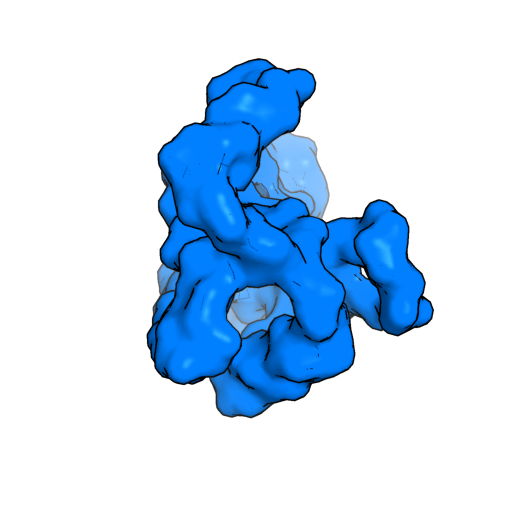TRP A 1 91 ? -6.473 -11.422 -1.590 1.00 84.62 91 TRP A C 1
ATOM 720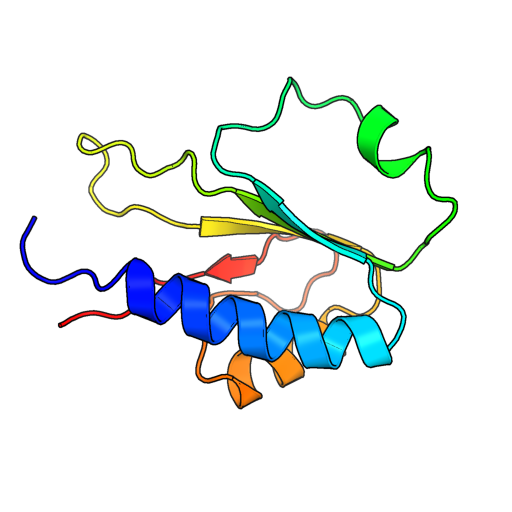 O O . TRP A 1 91 ? -7.268 -11.289 -2.517 1.00 84.62 91 TRP A O 1
ATOM 730 N N . ASP A 1 92 ? -6.641 -12.319 -0.626 1.00 78.25 92 ASP A N 1
ATOM 731 C CA . ASP A 1 92 ? -7.724 -13.308 -0.606 1.00 78.25 92 ASP A CA 1
ATOM 732 C C . ASP A 1 92 ? -8.983 -12.828 0.137 1.00 78.25 92 ASP A C 1
ATOM 734 O O . ASP A 1 92 ? -9.907 -13.606 0.360 1.00 78.25 92 ASP A O 1
ATOM 738 N N . GLY A 1 93 ? -9.020 -11.557 0.545 1.00 72.88 93 GLY A N 1
ATOM 739 C CA . GLY A 1 93 ? -10.142 -10.975 1.281 1.00 72.88 93 GLY A CA 1
ATOM 740 C C . GLY A 1 93 ? -10.117 -11.245 2.787 1.00 72.88 93 GLY A C 1
ATOM 741 O O . GLY A 1 93 ? -11.002 -10.777 3.502 1.00 72.88 93 GLY A O 1
ATOM 742 N N . THR A 1 94 ? -9.123 -11.975 3.304 1.00 71.31 94 THR A N 1
ATOM 743 C CA . THR A 1 94 ? -9.055 -12.299 4.733 1.00 71.31 94 THR A CA 1
ATOM 744 C C . THR A 1 94 ? -8.194 -11.301 5.503 1.00 71.31 94 THR A C 1
ATOM 746 O O . THR A 1 94 ? -7.160 -10.824 5.031 1.00 71.31 94 THR A O 1
ATOM 749 N N . ALA A 1 95 ? -8.604 -10.999 6.737 1.00 58.94 95 ALA A N 1
ATOM 750 C CA . ALA A 1 95 ? -7.913 -10.041 7.605 1.00 58.94 95 ALA A CA 1
ATOM 751 C C . ALA A 1 95 ? -6.511 -10.499 8.054 1.00 58.94 95 ALA A C 1
ATOM 753 O O . ALA A 1 95 ? -5.726 -9.697 8.551 1.00 58.94 95 ALA A O 1
ATOM 754 N N . PHE A 1 96 ? -6.194 -11.789 7.903 1.00 57.44 96 PHE A N 1
ATOM 755 C CA . PHE A 1 96 ? -4.941 -12.378 8.379 1.00 57.44 96 PHE A CA 1
ATOM 756 C C . PHE A 1 96 ? -3.866 -12.472 7.295 1.00 57.44 96 PHE A C 1
ATOM 758 O O . PHE A 1 96 ? -2.680 -12.575 7.621 1.00 57.44 96 PHE A O 1
ATOM 765 N N . ASN A 1 97 ? -4.257 -12.417 6.019 1.00 61.44 97 ASN A N 1
ATOM 766 C CA . ASN A 1 97 ? -3.325 -12.554 4.911 1.00 61.44 97 ASN A CA 1
ATOM 767 C C . ASN A 1 97 ? -2.809 -11.200 4.416 1.00 61.44 97 ASN A C 1
ATOM 769 O O . ASN A 1 97 ? -3.489 -10.172 4.391 1.00 61.44 97 ASN A O 1
ATOM 773 N N . LYS A 1 98 ? -1.523 -11.203 4.064 1.00 69.38 98 LYS A N 1
ATOM 774 C CA . LYS A 1 98 ? -0.799 -10.021 3.594 1.00 69.38 98 LYS A CA 1
ATOM 775 C C . LYS A 1 98 ? -1.197 -9.732 2.155 1.00 69.38 98 LYS A C 1
ATOM 777 O O . LYS A 1 98 ? -1.312 -10.657 1.357 1.00 69.38 98 LYS A O 1
ATOM 782 N N . PHE A 1 99 ? -1.290 -8.457 1.806 1.00 77.75 99 PHE A N 1
ATOM 783 C CA . PHE A 1 99 ? -1.290 -8.071 0.401 1.00 77.75 99 PHE A CA 1
ATOM 784 C C . PHE A 1 99 ? 0.095 -8.354 -0.187 1.00 77.75 99 PHE A C 1
ATOM 786 O O . PHE A 1 99 ? 1.122 -7.932 0.367 1.00 77.75 99 PHE A O 1
ATOM 793 N N . ARG A 1 100 ? 0.120 -9.058 -1.316 1.00 82.06 100 ARG A N 1
ATOM 794 C CA . ARG A 1 100 ? 1.317 -9.240 -2.136 1.00 82.06 100 ARG A CA 1
ATOM 795 C C . ARG A 1 100 ? 1.211 -8.300 -3.325 1.00 82.06 100 ARG A C 1
ATOM 797 O O . ARG A 1 100 ? 0.430 -8.545 -4.233 1.00 82.06 100 ARG A O 1
ATOM 804 N N . ILE A 1 101 ? 1.986 -7.226 -3.317 1.00 83.56 101 ILE A N 1
ATOM 805 C CA . ILE A 1 101 ? 2.033 -6.279 -4.430 1.00 83.56 101 ILE A CA 1
ATOM 806 C C . ILE A 1 101 ? 2.860 -6.889 -5.559 1.00 83.56 101 ILE A C 1
ATOM 808 O O . ILE A 1 101 ? 3.965 -7.405 -5.337 1.00 83.56 101 ILE A O 1
ATOM 812 N N . LEU A 1 102 ? 2.324 -6.800 -6.768 1.00 82.44 102 LEU A N 1
ATOM 813 C CA . LEU A 1 102 ? 2.963 -7.236 -7.994 1.00 82.44 102 LEU A CA 1
ATOM 814 C C . LEU A 1 102 ? 3.604 -6.006 -8.658 1.00 82.44 102 LEU A C 1
ATOM 816 O O . LEU A 1 102 ? 2.905 -5.035 -8.942 1.00 82.44 102 LEU A O 1
ATOM 820 N N . PRO A 1 103 ? 4.932 -5.989 -8.871 1.00 77.38 103 PRO A N 1
ATOM 821 C CA . PRO A 1 103 ? 5.561 -4.888 -9.581 1.00 77.38 103 PRO A CA 1
ATOM 822 C C . PRO A 1 103 ? 5.065 -4.805 -11.025 1.00 77.38 103 PRO A C 1
ATOM 824 O O . PRO A 1 103 ? 4.892 -5.835 -11.681 1.00 77.38 103 PRO A O 1
ATOM 827 N N . PHE A 1 104 ? 4.937 -3.580 -11.540 1.00 76.44 104 PHE A N 1
ATOM 828 C CA . PHE A 1 104 ? 4.687 -3.358 -12.963 1.00 76.44 104 PHE A CA 1
ATOM 829 C C . PHE A 1 104 ? 5.757 -4.044 -13.809 1.00 76.44 104 PHE A C 1
ATOM 831 O O . PHE A 1 104 ? 6.944 -3.996 -13.472 1.00 76.44 104 PHE A O 1
ATOM 838 N N . LYS A 1 105 ? 5.335 -4.632 -14.927 1.00 74.62 105 LYS A N 1
ATOM 839 C CA . LYS A 1 105 ? 6.243 -5.110 -15.969 1.00 74.62 105 LYS A CA 1
ATOM 840 C C . LYS A 1 105 ? 6.429 -4.011 -17.021 1.00 74.62 105 LYS A C 1
ATOM 842 O O . LYS A 1 105 ? 5.454 -3.319 -17.318 1.00 74.62 105 LYS A O 1
ATOM 847 N N . ASP A 1 106 ? 7.656 -3.823 -17.513 1.00 64.06 106 ASP A N 1
ATOM 848 C CA . ASP A 1 106 ? 7.902 -3.000 -18.717 1.00 64.06 106 ASP A CA 1
ATOM 849 C C . ASP A 1 106 ? 7.568 -3.789 -19.988 1.00 64.06 106 ASP A C 1
ATOM 851 O O . ASP A 1 106 ? 7.800 -5.024 -19.986 1.00 64.06 106 ASP A O 1
#

pLDDT: mean 72.5, std 17.26, range [39.03, 94.62]

Organism: Pseudomonas nitroreducens (NCBI:txid46680)

Sequence (106 aa):
MKGLNIPRTIEALQVAFTALRKAGYFCKIFPQKYPEPGRKQVEDMGSTKHLYVNRGQLDPSREAPHFFMAWAGDGQLIAEELRAAGVDFEWDGTAFNKFRILPFKD

Secondary structure (DSSP, 8-state):
---EEHHHHHHHHHHHHHHHHHTT-EEEEESSS-SSS-THHHHTT--S-EEEEE-TT--TTSSS-PEEEEEES-HHHHHHHHHHTT-EEE--S-TTSPEEEEPEE-